Protein AF-A0A843J945-F1 (afdb_monomer)

Nearest PDB structures (foldseek):
  6jp9-assembly2_D  TM=9.803E-01  e=5.937E-04  Methanocaldococcus jannaschii DSM 2661
  3a4i-assembly1_B  TM=9.793E-01  e=5.937E-04  Pyrococcus horikoshii
  2dpl-assembly1_B  TM=9.866E-01  e=1.107E-03  Pyrococcus horikoshii OT3
  2dpl-assembly1_A  TM=9.754E-01  e=3.124E-03  Pyrococcus horikoshii OT3
  7sbc-assembly1_D  TM=9.678E-01  e=8.231E-03  Acinetobacter baumannii

Sequence (53 aa):
RLISSVDAMTATVPEMPWDVIRTISRRITSEVSEVTHVALSISDKPPSTIEFC

Structure (mmCIF, N/CA/C/O backbone):
data_AF-A0A843J945-F1
#
_entry.id   AF-A0A843J945-F1
#
loop_
_atom_site.group_PDB
_atom_site.id
_atom_site.type_symbol
_atom_site.label_atom_id
_atom_site.label_alt_id
_atom_site.label_comp_id
_atom_site.label_asym_id
_atom_site.label_entity_id
_atom_site.label_seq_id
_atom_site.pdbx_PDB_ins_code
_atom_site.Cartn_x
_atom_site.Cartn_y
_atom_site.Cartn_z
_atom_site.occupancy
_atom_site.B_iso_or_equiv
_atom_site.auth_seq_id
_atom_site.auth_comp_id
_atom_site.auth_asym_id
_atom_site.auth_atom_id
_atom_site.pdbx_PDB_model_num
ATOM 1 N N . ARG A 1 1 ? 3.243 -2.952 2.898 1.00 85.44 1 ARG A N 1
ATOM 2 C CA . ARG A 1 1 ? 4.000 -2.683 1.648 1.00 85.44 1 ARG A CA 1
ATOM 3 C C . ARG A 1 1 ? 3.728 -3.826 0.681 1.00 85.44 1 ARG A C 1
ATOM 5 O O . ARG A 1 1 ? 3.492 -4.928 1.154 1.00 85.44 1 ARG A O 1
ATOM 12 N N . LEU A 1 2 ? 3.673 -3.553 -0.622 1.00 86.56 2 LEU A N 1
ATOM 13 C CA . LEU A 1 2 ? 3.350 -4.527 -1.668 1.00 86.56 2 LEU A CA 1
ATOM 14 C C . LEU A 1 2 ? 4.417 -4.419 -2.753 1.00 86.56 2 LEU A C 1
ATOM 16 O O . LEU A 1 2 ? 4.725 -3.309 -3.177 1.00 86.56 2 LEU A O 1
ATOM 20 N N . ILE A 1 3 ? 4.982 -5.548 -3.170 1.00 88.00 3 ILE A N 1
ATOM 21 C CA . ILE A 1 3 ? 6.002 -5.607 -4.216 1.00 88.00 3 ILE A CA 1
ATOM 22 C C . ILE A 1 3 ? 5.766 -6.825 -5.103 1.00 88.00 3 ILE A C 1
ATOM 24 O O . ILE A 1 3 ? 5.388 -7.891 -4.620 1.00 88.00 3 ILE A O 1
ATOM 28 N N . SER A 1 4 ? 6.029 -6.665 -6.393 1.00 85.56 4 SER A N 1
ATOM 29 C CA . SER A 1 4 ? 6.237 -7.762 -7.331 1.00 85.56 4 SER A CA 1
ATOM 30 C C . SER A 1 4 ? 7.719 -7.782 -7.692 1.00 85.56 4 SER A C 1
ATOM 32 O O . SER A 1 4 ? 8.271 -6.750 -8.073 1.00 85.56 4 SER A O 1
ATOM 34 N N . SER A 1 5 ? 8.386 -8.922 -7.522 1.00 83.38 5 SER A N 1
ATOM 35 C CA . SER A 1 5 ? 9.818 -9.065 -7.798 1.00 83.38 5 SER A CA 1
ATOM 36 C C . SER A 1 5 ? 10.085 -10.377 -8.520 1.00 83.38 5 SER A C 1
ATOM 38 O O . SER A 1 5 ? 9.515 -11.407 -8.164 1.00 83.38 5 SER A O 1
ATOM 40 N N . VAL A 1 6 ? 10.947 -10.322 -9.537 1.00 75.06 6 VAL A N 1
ATOM 41 C CA . VAL A 1 6 ? 11.349 -11.488 -10.339 1.00 75.06 6 VAL A CA 1
ATOM 42 C C . VAL A 1 6 ? 12.669 -12.074 -9.832 1.00 75.06 6 VAL A C 1
ATOM 44 O O . VAL A 1 6 ? 12.824 -13.290 -9.802 1.00 75.06 6 VAL A O 1
ATOM 47 N N . ASP A 1 7 ? 13.609 -11.228 -9.400 1.00 74.62 7 ASP A N 1
ATOM 48 C CA . ASP A 1 7 ? 14.991 -11.631 -9.106 1.00 74.62 7 ASP A CA 1
ATOM 49 C C . ASP A 1 7 ? 15.587 -10.996 -7.835 1.00 74.62 7 ASP A C 1
ATOM 51 O O . ASP A 1 7 ? 16.805 -10.975 -7.665 1.00 74.62 7 ASP A O 1
ATOM 55 N N . ALA A 1 8 ? 14.750 -10.469 -6.931 1.00 72.44 8 ALA A N 1
ATOM 56 C CA . ALA A 1 8 ? 15.123 -9.766 -5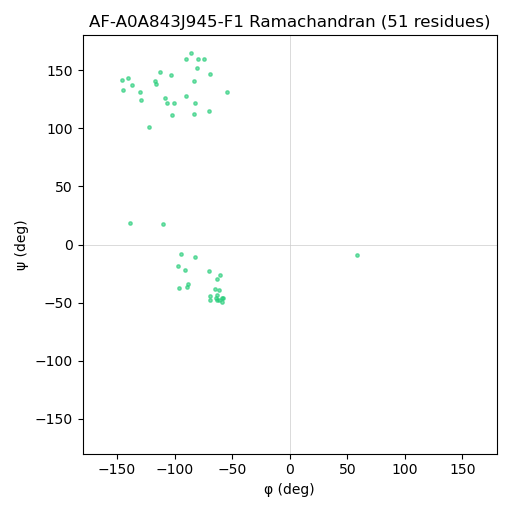.691 1.00 72.44 8 ALA A CA 1
ATOM 57 C C . ALA A 1 8 ? 16.014 -8.514 -5.871 1.00 72.44 8 ALA A C 1
ATOM 59 O O . ALA A 1 8 ? 16.190 -7.743 -4.919 1.00 72.44 8 ALA A O 1
ATOM 60 N N . MET A 1 9 ? 16.532 -8.260 -7.073 1.00 80.88 9 MET A N 1
ATOM 61 C CA . MET A 1 9 ? 17.324 -7.087 -7.435 1.00 80.88 9 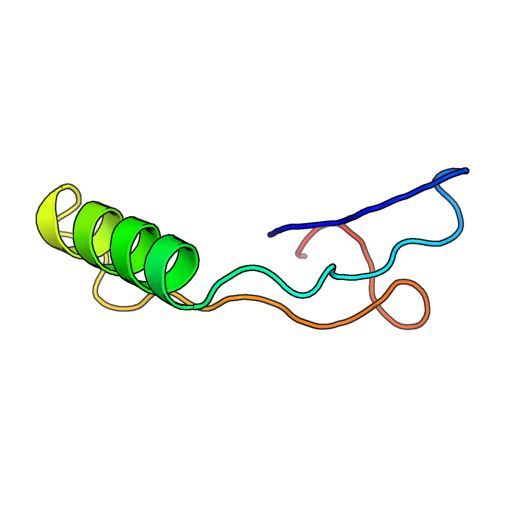MET A CA 1
ATOM 62 C C . MET A 1 9 ? 16.431 -5.948 -7.915 1.00 80.88 9 MET A C 1
ATOM 64 O O . MET A 1 9 ? 16.673 -4.796 -7.553 1.00 80.88 9 MET A O 1
ATOM 68 N N . THR A 1 10 ? 15.359 -6.276 -8.636 1.00 82.25 10 THR A N 1
ATOM 69 C CA . THR A 1 10 ? 14.333 -5.326 -9.075 1.00 82.25 10 THR A CA 1
ATOM 70 C C . THR A 1 10 ? 12.982 -5.658 -8.452 1.00 82.25 10 THR A C 1
ATOM 72 O O . THR A 1 10 ? 12.604 -6.827 -8.309 1.00 82.25 10 THR A O 1
ATOM 75 N N . ALA A 1 11 ? 12.257 -4.631 -8.019 1.00 88.12 11 ALA A N 1
ATOM 76 C CA . ALA A 1 11 ? 10.901 -4.797 -7.515 1.00 88.12 11 ALA A CA 1
ATOM 77 C C . ALA A 1 11 ? 10.046 -3.597 -7.904 1.00 88.12 11 ALA A C 1
ATOM 79 O O . ALA A 1 11 ? 10.453 -2.455 -7.697 1.00 88.12 11 ALA A O 1
ATOM 80 N N . THR A 1 12 ? 8.857 -3.867 -8.425 1.00 87.69 12 THR A N 1
ATOM 81 C CA . THR A 1 12 ? 7.882 -2.837 -8.784 1.00 87.69 12 THR A CA 1
ATOM 82 C C . THR A 1 12 ? 6.669 -2.932 -7.881 1.00 87.69 12 THR A C 1
ATOM 84 O O . THR A 1 12 ? 6.284 -4.028 -7.459 1.00 87.69 12 THR A O 1
ATOM 87 N N . VAL A 1 13 ? 6.027 -1.805 -7.610 1.00 87.88 13 VAL A N 1
ATOM 88 C CA . VAL A 1 13 ? 4.733 -1.794 -6.930 1.00 87.88 13 VAL A CA 1
ATOM 89 C C . VAL A 1 13 ? 3.639 -2.039 -7.974 1.00 87.88 13 VAL A C 1
ATOM 91 O O . VAL A 1 13 ? 3.444 -1.202 -8.853 1.00 87.88 13 VAL A O 1
ATOM 94 N N . PRO A 1 14 ? 2.932 -3.185 -7.934 1.00 88.81 14 PRO A N 1
ATOM 95 C CA . PRO A 1 14 ? 1.871 -3.448 -8.896 1.00 88.81 14 PRO A CA 1
ATOM 96 C C . PRO A 1 14 ? 0.674 -2.522 -8.654 1.00 88.81 14 PRO A C 1
ATOM 98 O O . PRO A 1 14 ? 0.341 -2.203 -7.508 1.00 88.81 14 PRO A O 1
ATOM 101 N N . GLU A 1 15 ? -0.011 -2.140 -9.731 1.00 87.88 15 GLU A N 1
ATOM 102 C CA . GLU A 1 15 ? -1.284 -1.433 -9.629 1.00 87.88 15 GLU A CA 1
ATOM 103 C C . GLU A 1 15 ? -2.353 -2.397 -9.104 1.00 87.88 15 GLU A C 1
ATOM 105 O O . GLU A 1 15 ? -2.679 -3.408 -9.730 1.00 87.88 15 GLU A O 1
ATOM 110 N N . MET A 1 16 ? -2.866 -2.104 -7.911 1.00 89.81 16 MET A N 1
ATOM 111 C CA . MET A 1 16 ? -3.896 -2.903 -7.260 1.00 89.81 16 MET A CA 1
ATOM 112 C C . MET A 1 16 ? -5.255 -2.211 -7.388 1.00 89.81 16 MET A C 1
ATOM 114 O O . MET A 1 16 ? -5.315 -0.981 -7.299 1.00 89.81 16 MET A O 1
ATOM 118 N N . PRO A 1 17 ? -6.356 -2.972 -7.512 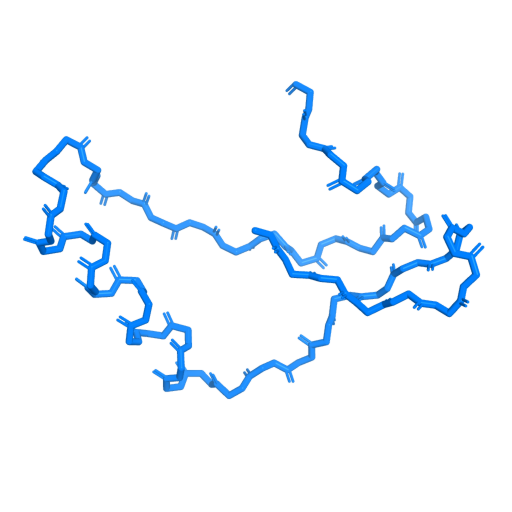1.00 94.44 17 PRO A N 1
ATOM 119 C CA . PRO A 1 17 ? -7.690 -2.396 -7.514 1.00 94.44 17 PRO A CA 1
ATOM 120 C C . PRO A 1 17 ? -7.934 -1.532 -6.270 1.00 94.44 17 PRO A C 1
ATOM 122 O O . PRO A 1 17 ? -7.655 -1.927 -5.130 1.00 94.44 17 PRO A O 1
ATOM 125 N N . TRP A 1 18 ? -8.440 -0.319 -6.495 1.00 93.44 18 TRP A N 1
ATOM 126 C CA . TRP A 1 18 ? -8.614 0.678 -5.438 1.00 93.44 18 TRP A CA 1
ATOM 127 C C . TRP A 1 18 ? -9.601 0.232 -4.348 1.00 93.44 18 TRP A C 1
ATOM 129 O O . TRP A 1 18 ? -9.459 0.597 -3.179 1.00 93.44 18 TRP A O 1
ATOM 139 N N . ASP A 1 19 ? -10.583 -0.594 -4.703 1.00 95.94 19 ASP A N 1
ATOM 140 C CA . ASP A 1 19 ? -11.539 -1.191 -3.770 1.00 95.94 19 ASP A CA 1
ATOM 141 C C . ASP A 1 19 ? -10.847 -2.078 -2.726 1.00 95.94 19 ASP A C 1
ATOM 143 O O . ASP A 1 19 ? -11.181 -2.009 -1.538 1.00 95.94 19 ASP A O 1
ATOM 147 N N . VAL A 1 20 ? -9.828 -2.839 -3.130 1.00 95.50 20 VAL A N 1
ATOM 148 C CA . VAL A 1 20 ? -9.060 -3.692 -2.220 1.00 95.50 20 VAL A CA 1
ATOM 149 C C . VAL A 1 20 ? -8.233 -2.833 -1.266 1.00 95.50 20 VAL A C 1
ATOM 151 O O . VAL A 1 20 ? -8.260 -3.058 -0.055 1.00 95.50 20 VAL A O 1
ATOM 154 N N . ILE A 1 21 ? -7.566 -1.794 -1.780 1.00 95.00 21 ILE A N 1
ATOM 155 C CA . ILE A 1 21 ? -6.789 -0.847 -0.961 1.00 95.00 21 ILE A CA 1
ATOM 156 C C . ILE A 1 21 ? -7.695 -0.182 0.085 1.00 95.00 21 ILE A C 1
ATOM 158 O O . ILE A 1 21 ? -7.361 -0.132 1.272 1.00 95.00 21 ILE A O 1
ATOM 162 N N . ARG A 1 22 ? -8.884 0.270 -0.329 1.00 95.81 22 ARG A N 1
ATOM 163 C CA . ARG A 1 22 ? -9.869 0.892 0.563 1.00 95.81 22 ARG A CA 1
ATOM 164 C C . ARG A 1 22 ? -10.401 -0.083 1.610 1.00 95.81 22 ARG A C 1
ATOM 166 O O . ARG A 1 22 ? -10.598 0.306 2.760 1.00 95.81 22 ARG A O 1
ATOM 173 N N . THR A 1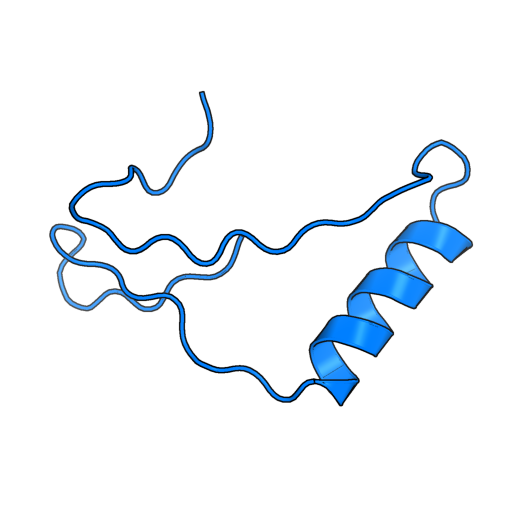 23 ? -10.613 -1.338 1.227 1.00 96.94 23 THR A N 1
ATOM 174 C CA . THR A 1 23 ? -11.064 -2.393 2.142 1.00 96.94 23 THR A CA 1
ATOM 175 C C . THR A 1 23 ? -10.017 -2.664 3.218 1.00 96.94 23 THR A C 1
ATOM 177 O O . THR A 1 23 ? -10.357 -2.682 4.400 1.00 96.94 23 THR A O 1
ATOM 180 N N . ILE A 1 24 ? -8.742 -2.792 2.840 1.00 96.25 24 ILE A N 1
ATOM 181 C CA . ILE A 1 24 ? -7.632 -2.983 3.786 1.00 96.25 24 ILE A CA 1
ATOM 182 C C . ILE A 1 24 ? -7.521 -1.781 4.731 1.00 96.25 24 ILE A C 1
ATOM 184 O O . ILE A 1 24 ? -7.474 -1.958 5.947 1.00 96.25 24 ILE A O 1
ATOM 188 N N . SER A 1 25 ? -7.544 -0.559 4.189 1.00 96.38 25 SER A N 1
ATOM 189 C CA . SER A 1 25 ? -7.468 0.675 4.981 1.00 96.38 25 SER A CA 1
ATOM 190 C C . SER A 1 25 ? -8.597 0.773 6.015 1.00 96.38 25 SER A C 1
ATOM 192 O O . SER A 1 25 ? -8.342 1.042 7.192 1.00 96.38 25 SER A O 1
ATOM 194 N N . ARG A 1 26 ? -9.840 0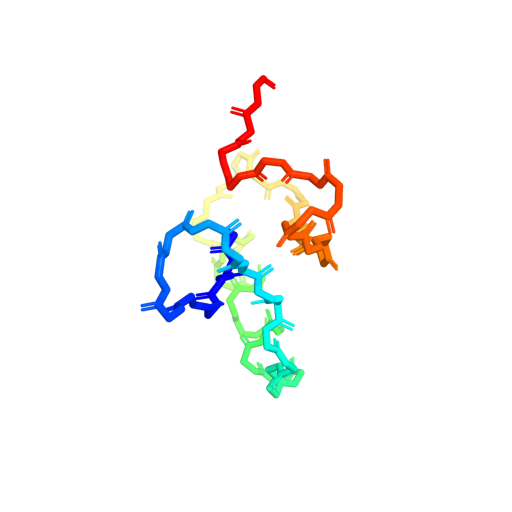.489 5.602 1.00 96.88 26 ARG A N 1
ATOM 195 C CA . ARG A 1 26 ? -11.004 0.506 6.496 1.00 96.88 26 ARG A CA 1
ATOM 196 C C . ARG A 1 26 ? -10.886 -0.535 7.601 1.00 96.88 26 ARG A C 1
ATOM 198 O O . ARG A 1 26 ? -11.177 -0.214 8.743 1.00 96.88 26 ARG A O 1
ATOM 205 N N . ARG A 1 27 ? -10.457 -1.755 7.271 1.00 97.69 27 ARG A N 1
ATOM 206 C CA . ARG A 1 27 ? -10.297 -2.828 8.258 1.00 97.69 27 ARG A CA 1
ATOM 207 C C . ARG A 1 27 ? -9.251 -2.488 9.309 1.00 97.69 27 ARG A C 1
ATOM 209 O O . ARG A 1 27 ? -9.544 -2.597 10.490 1.00 97.69 27 ARG A O 1
ATOM 216 N N . ILE A 1 28 ? -8.077 -2.007 8.894 1.00 97.25 28 ILE A N 1
ATOM 217 C CA . ILE A 1 28 ? -7.005 -1.627 9.827 1.00 97.25 28 ILE A CA 1
ATOM 218 C C . ILE A 1 28 ? -7.489 -0.535 10.786 1.00 97.25 28 ILE A C 1
ATOM 220 O O . ILE A 1 28 ? -7.366 -0.689 11.995 1.00 97.25 28 ILE A O 1
ATOM 224 N N . THR A 1 29 ? -8.091 0.533 10.256 1.00 96.62 29 THR A N 1
ATOM 225 C CA . THR A 1 29 ? -8.574 1.659 11.076 1.00 96.62 29 THR A CA 1
ATOM 226 C C . THR A 1 29 ? -9.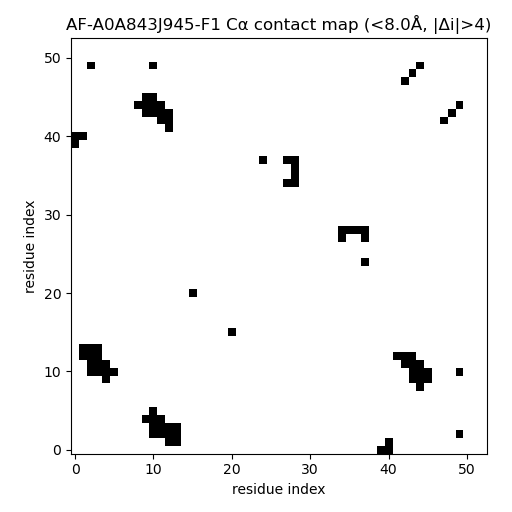788 1.317 11.946 1.00 96.62 29 THR A C 1
ATOM 228 O O . THR A 1 29 ? -10.011 1.983 12.951 1.00 96.62 29 THR A O 1
ATOM 231 N N . SER A 1 30 ? -10.581 0.295 11.596 1.00 96.81 30 SER A N 1
ATOM 232 C CA . SER A 1 30 ? -11.711 -0.151 12.424 1.00 96.81 30 SER A CA 1
ATOM 233 C C . SER A 1 30 ? -11.339 -1.196 13.472 1.00 96.81 30 SER A C 1
ATOM 235 O O . SER A 1 30 ? -11.962 -1.241 14.527 1.00 96.81 30 SER A O 1
ATOM 237 N N . GLU A 1 31 ? -10.383 -2.073 13.160 1.00 97.56 31 GLU A N 1
ATOM 238 C CA . GLU A 1 31 ? -10.006 -3.211 14.009 1.00 97.56 31 GLU A CA 1
ATOM 239 C C . GLU A 1 31 ? -8.872 -2.848 14.989 1.00 97.56 31 GLU A C 1
ATOM 241 O O . GLU A 1 31 ? -8.748 -3.494 16.026 1.00 97.56 31 GLU A O 1
ATOM 246 N N . VAL A 1 32 ? -8.070 -1.811 14.703 1.00 97.50 32 VAL A N 1
ATOM 247 C CA . VAL A 1 32 ? -6.935 -1.375 15.536 1.00 97.50 32 VAL A CA 1
ATOM 248 C C . VAL A 1 32 ? -7.118 0.086 15.953 1.00 97.50 32 VAL A C 1
ATOM 250 O O . VAL A 1 32 ? -6.851 1.005 15.180 1.00 97.50 32 VAL A O 1
ATOM 253 N N . SER A 1 33 ? -7.565 0.307 17.191 1.00 94.75 33 SER A N 1
ATOM 254 C CA . SER A 1 33 ? -7.929 1.630 17.728 1.00 94.75 33 SER A CA 1
ATOM 255 C C . SER A 1 33 ? -6.791 2.654 17.757 1.00 94.75 33 SER A C 1
ATOM 257 O O . SER A 1 33 ? -7.033 3.858 17.710 1.00 94.75 33 SER A O 1
ATOM 259 N N . GLU A 1 34 ? -5.550 2.190 17.833 1.00 97.69 34 GLU A N 1
ATOM 260 C CA . GLU A 1 34 ? -4.347 3.010 17.925 1.00 97.69 34 GLU A CA 1
ATOM 261 C C . GLU A 1 34 ? -3.869 3.512 16.554 1.00 97.69 34 GLU A C 1
ATOM 263 O O . GLU A 1 34 ? -2.991 4.373 16.479 1.00 97.69 34 GLU A O 1
ATOM 268 N N . VAL A 1 35 ? -4.438 2.997 15.457 1.00 96.06 35 VAL A N 1
ATOM 269 C CA . VAL A 1 35 ? -4.035 3.346 14.092 1.00 96.06 35 VAL A CA 1
ATOM 270 C C . VAL A 1 35 ? -5.024 4.332 13.477 1.00 96.06 35 VAL A C 1
ATOM 272 O O . VAL A 1 35 ? -6.151 3.991 13.130 1.00 96.06 35 VAL A O 1
ATOM 275 N N . THR A 1 36 ? -4.568 5.565 13.264 1.00 94.75 36 THR A N 1
ATOM 276 C CA . THR A 1 36 ? -5.383 6.649 12.686 1.00 94.75 36 THR A CA 1
ATOM 277 C C . THR A 1 36 ? -5.181 6.835 11.184 1.00 94.75 36 THR A C 1
ATOM 279 O O . THR A 1 36 ? -6.009 7.458 10.517 1.00 94.75 36 THR A O 1
ATOM 282 N N . HIS A 1 37 ? -4.082 6.315 10.631 1.00 95.06 37 HIS A N 1
ATOM 283 C CA . HIS A 1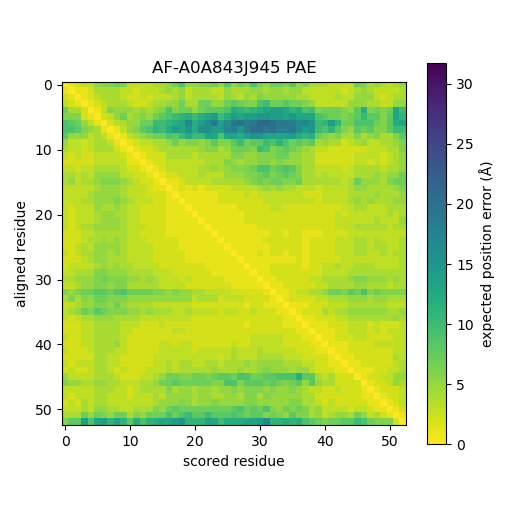 37 ? -3.709 6.540 9.241 1.00 95.06 37 HIS A CA 1
ATOM 284 C C . HIS A 1 37 ? -3.020 5.321 8.627 1.00 95.06 37 HIS A C 1
ATOM 286 O O . HIS A 1 37 ? -2.215 4.653 9.270 1.00 95.06 37 HIS A O 1
ATOM 292 N N . VAL A 1 38 ? -3.324 5.055 7.355 1.00 95.94 38 VAL A N 1
ATOM 293 C CA . VAL A 1 38 ? -2.749 3.951 6.579 1.00 95.94 38 VAL A CA 1
ATOM 294 C C . VAL A 1 38 ? -2.232 4.514 5.263 1.00 95.94 38 VAL A C 1
ATOM 296 O O . VAL A 1 38 ? -2.997 5.116 4.512 1.00 95.94 38 VAL A O 1
ATOM 299 N N . ALA A 1 39 ? -0.951 4.287 4.972 1.00 94.50 39 ALA A N 1
ATOM 300 C CA . ALA A 1 39 ? -0.308 4.712 3.733 1.00 94.50 39 ALA A CA 1
ATOM 301 C C . ALA A 1 39 ? 0.167 3.504 2.915 1.00 94.50 39 ALA A C 1
ATOM 303 O O . ALA A 1 39 ? 0.689 2.527 3.458 1.00 94.50 39 ALA A O 1
ATOM 304 N N . LEU A 1 40 ? 0.015 3.588 1.591 1.00 93.25 40 LEU A N 1
ATOM 305 C CA . LEU A 1 40 ? 0.597 2.638 0.648 1.00 93.25 40 LEU A CA 1
ATOM 306 C C . LEU A 1 40 ? 1.861 3.250 0.041 1.00 93.25 40 LEU A C 1
ATOM 308 O O . LEU A 1 40 ? 1.814 4.310 -0.575 1.00 93.25 40 LEU A O 1
ATOM 312 N N . SER A 1 41 ? 2.992 2.572 0.208 1.00 93.31 41 SER A N 1
ATOM 313 C CA . SER A 1 41 ? 4.247 2.983 -0.417 1.00 93.31 41 SER A CA 1
ATOM 314 C C . SER A 1 41 ? 4.304 2.483 -1.859 1.00 93.31 4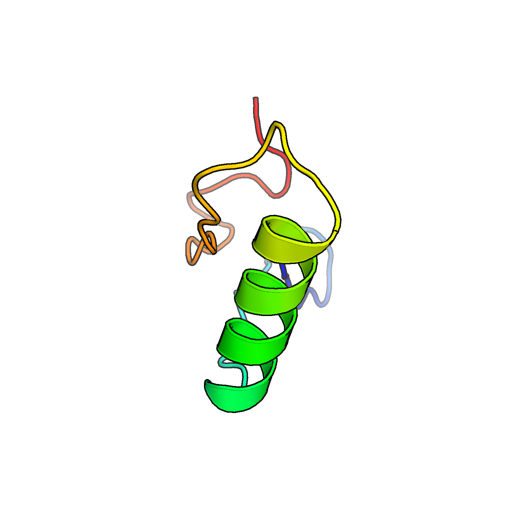1 SER A C 1
ATOM 316 O O . SER A 1 41 ? 4.215 1.279 -2.090 1.00 93.31 41 SER A O 1
ATOM 318 N N . ILE A 1 42 ? 4.461 3.424 -2.790 1.00 92.31 42 ILE A N 1
ATOM 319 C CA . ILE A 1 42 ? 4.423 3.228 -4.250 1.00 92.31 42 ILE A CA 1
ATOM 320 C C . ILE A 1 42 ? 5.800 3.400 -4.914 1.00 92.31 42 ILE A C 1
ATOM 322 O O . ILE A 1 42 ? 5.897 3.648 -6.108 1.00 92.31 42 ILE A O 1
ATOM 326 N N . SER A 1 43 ? 6.875 3.336 -4.127 1.00 91.31 43 SER A N 1
ATOM 327 C CA . SER A 1 43 ? 8.244 3.492 -4.627 1.00 91.31 43 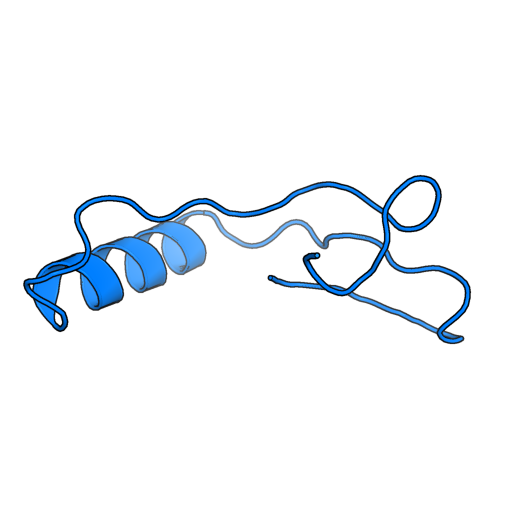SER A CA 1
ATOM 328 C C . SER A 1 43 ? 8.841 2.148 -5.036 1.00 91.31 43 SER A C 1
ATOM 330 O O . SER A 1 43 ? 8.877 1.221 -4.216 1.00 91.31 43 SER A O 1
ATOM 332 N N . ASP A 1 44 ? 9.356 2.097 -6.265 1.00 90.31 44 ASP A N 1
ATOM 333 C CA . ASP A 1 44 ? 10.024 0.937 -6.856 1.00 90.31 44 ASP A CA 1
ATOM 334 C C . ASP A 1 44 ? 11.475 0.790 -6.377 1.00 90.31 44 ASP A C 1
ATOM 336 O O . ASP A 1 44 ? 12.116 1.737 -5.895 1.00 90.31 44 ASP A O 1
ATOM 340 N N . LYS A 1 45 ? 11.998 -0.426 -6.512 1.00 89.12 45 LYS A N 1
ATOM 341 C CA . LYS A 1 45 ? 13.407 -0.758 -6.325 1.00 89.12 45 LYS A CA 1
ATOM 342 C C . LYS A 1 45 ? 14.045 -1.011 -7.694 1.00 89.12 45 LYS A C 1
ATOM 344 O O . LYS A 1 45 ? 13.645 -1.980 -8.350 1.00 89.12 45 LYS A O 1
ATOM 349 N N . PRO A 1 46 ? 15.105 -0.269 -8.072 1.00 88.19 46 PRO A N 1
ATOM 350 C CA . PRO A 1 46 ? 15.629 0.983 -7.483 1.00 88.19 46 PRO A CA 1
ATOM 351 C C . PRO A 1 46 ? 14.746 2.216 -7.812 1.00 88.19 46 PRO A C 1
ATOM 353 O O . PRO A 1 46 ? 14.002 2.156 -8.788 1.00 88.19 46 PRO A O 1
ATOM 356 N N . PRO A 1 47 ? 14.809 3.342 -7.055 1.00 88.88 47 PRO A N 1
ATOM 357 C CA . PRO A 1 47 ? 15.849 3.754 -6.096 1.00 88.88 47 PRO A CA 1
ATOM 358 C C . PRO A 1 47 ? 15.587 3.380 -4.629 1.00 88.88 47 PRO A C 1
ATOM 360 O O . PRO A 1 47 ? 16.462 3.581 -3.791 1.00 88.88 47 PRO A O 1
ATOM 363 N N . SER A 1 48 ? 14.399 2.878 -4.294 1.00 89.56 48 SER A N 1
ATOM 364 C CA . SER A 1 48 ? 14.052 2.560 -2.904 1.00 89.56 48 SER A CA 1
ATOM 365 C C . SER A 1 48 ? 14.503 1.157 -2.482 1.00 89.56 48 SER A C 1
ATOM 367 O O . SER A 1 48 ? 14.824 0.302 -3.311 1.00 89.56 48 SER A O 1
ATOM 369 N N . THR A 1 49 ? 14.516 0.906 -1.174 1.00 89.00 49 THR A N 1
ATOM 370 C CA . THR A 1 49 ? 14.672 -0.431 -0.590 1.00 89.00 49 THR A CA 1
ATOM 371 C C . THR A 1 49 ? 13.313 -1.099 -0.382 1.00 89.00 49 THR A C 1
ATOM 373 O O . THR A 1 49 ? 12.273 -0.443 -0.346 1.00 89.00 49 THR A O 1
ATOM 376 N N . ILE A 1 50 ? 13.295 -2.431 -0.262 1.00 85.62 50 ILE A N 1
ATOM 377 C CA . ILE A 1 50 ? 12.052 -3.177 0.007 1.00 85.62 50 ILE A CA 1
ATOM 378 C C . ILE A 1 50 ? 11.563 -2.888 1.428 1.00 85.62 50 ILE A C 1
ATOM 380 O O . ILE A 1 50 ? 10.395 -2.548 1.609 1.00 85.62 50 ILE A O 1
ATOM 384 N N . GLU A 1 51 ? 12.465 -2.969 2.401 1.00 86.94 51 GLU A N 1
ATOM 385 C CA . GLU A 1 51 ? 12.175 -2.693 3.805 1.00 86.94 51 GLU A CA 1
ATOM 386 C C . GLU A 1 51 ? 12.180 -1.192 4.102 1.00 86.94 51 GLU A C 1
ATOM 388 O O . GLU A 1 51 ? 12.893 -0.418 3.451 1.00 86.94 51 GLU A O 1
ATOM 393 N N . PHE A 1 52 ? 11.397 -0.811 5.113 1.00 82.25 52 PHE A N 1
ATOM 394 C CA . PHE A 1 52 ? 11.490 0.500 5.748 1.00 82.25 52 PHE A CA 1
ATOM 395 C C . PHE A 1 52 ? 12.606 0.478 6.797 1.00 82.25 52 PHE A C 1
ATOM 397 O O . PHE A 1 52 ? 12.761 -0.518 7.506 1.00 82.25 52 PHE A O 1
ATOM 404 N N . CYS A 1 53 ? 13.367 1.565 6.881 1.00 65.75 53 CYS A N 1
ATOM 405 C CA . CYS A 1 53 ? 14.379 1.802 7.906 1.00 65.75 53 CYS A CA 1
ATOM 406 C C . CYS A 1 53 ? 13.883 2.770 8.982 1.00 65.75 53 CYS A C 1
ATOM 408 O O . CYS A 1 53 ? 12.992 3.597 8.676 1.00 65.75 53 CYS A O 1
#

pLDDT: mean 90.17, std 7.02, range [65.75, 97.69]

Secondary structure (DSSP, 8-state):
---EESSSS-EE-----HHHHHHHHHHHHHH-TT----------BTTS-SS--

Foldseek 3Di:
DAWDDDPLQWTFHDDDPVVVVVVVQVCCVVVPVVDDDDDDDGQIRVVDDPDDD

Radius of gyration: 13.12 Å; Cα contacts (8 Å, |Δi|>4): 43; chains: 1; bounding box: 29×18×28 Å

Mean predicted aligned error: 4.06 Å

Solvent-accessible surface area (backbone atoms only — not comparable to full-atom values): 3548 Å² total; per-residue (Å²): 129,63,73,48,62,89,73,84,72,44,31,42,48,72,92,68,65,65,68,57,56,51,50,53,47,51,49,50,49,70,76,34,87,89,41,89,78,81,85,84,64,77,71,31,28,76,90,45,69,93,70,87,131